Protein AF-A0A163SHQ5-F1 (afdb_monomer_lite)

Foldseek 3Di:
DLVQLVVLVVQLVVLVVVLCVCQPPPNGHCCVPPVSVVSNVVSVVSNVVSNVRSVVVVVVVVVVVVVVVVVVVVD

Secondary structure (DSSP, 8-state):
-HHHHHHHHHHHHHHHHHHHHHS-TTTT--TTSHHHHHHHHHHHHHHHHHHHHHHHHHHHHHHHHHHHHHHHHH-

Radius of gyration: 18.29 Å; chains: 1; bounding box: 49×18×50 Å

pLDDT: mean 91.62, std 11.83, range [45.84, 98.62]

Sequence (75 aa):
MASDALKQYAIFIDAFVELLELFPFSHGGYPSKEENASIGVHLLNKTKDAETGGVKCLETLHNFMKNYYAEKWVN

Organism: NCBI:txid1221500

Structure (mmCIF, N/CA/C/O backbone):
data_AF-A0A163SHQ5-F1
#
_entry.id   AF-A0A163SHQ5-F1
#
loop_
_atom_site.group_PDB
_atom_site.id
_atom_site.type_symbol
_atom_site.label_atom_id
_atom_site.label_alt_id
_atom_site.label_comp_id
_atom_site.label_asym_id
_atom_site.label_entity_id
_atom_site.label_seq_id
_atom_site.pdbx_PDB_ins_code
_atom_site.Cartn_x
_atom_site.Cartn_y
_atom_site.Cartn_z
_atom_site.occupancy
_atom_site.B_iso_or_equiv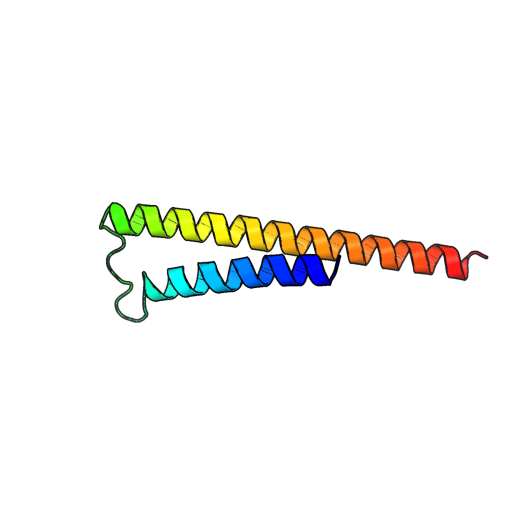
_atom_site.auth_seq_id
_atom_site.auth_comp_id
_atom_site.auth_asym_id
_atom_site.auth_atom_id
_atom_site.pdbx_PDB_model_num
ATOM 1 N N . MET A 1 1 ? 11.857 -7.100 -10.458 1.00 82.19 1 MET A N 1
ATOM 2 C CA . MET A 1 1 ? 11.083 -5.896 -10.838 1.00 82.19 1 MET A CA 1
ATOM 3 C C . MET A 1 1 ? 9.595 -6.191 -11.023 1.00 82.19 1 MET A C 1
ATOM 5 O O . MET A 1 1 ? 8.829 -5.783 -10.167 1.00 82.19 1 MET A O 1
ATOM 9 N N . ALA A 1 2 ? 9.162 -6.940 -12.052 1.00 87.50 2 ALA A N 1
ATOM 10 C CA . ALA A 1 2 ? 7.735 -7.286 -12.219 1.00 87.50 2 ALA A CA 1
ATOM 11 C C . ALA A 1 2 ? 7.173 -8.112 -11.044 1.00 87.50 2 ALA A C 1
ATOM 13 O O . ALA A 1 2 ? 6.124 -7.791 -10.498 1.00 87.50 2 ALA A O 1
ATOM 14 N N . SER A 1 3 ? 7.915 -9.133 -10.597 1.00 94.81 3 SER A N 1
ATOM 15 C CA . SER A 1 3 ? 7.550 -9.911 -9.402 1.00 94.81 3 SER A CA 1
ATOM 16 C C . SER A 1 3 ? 7.524 -9.064 -8.125 1.00 94.81 3 SER A C 1
ATOM 18 O O . SER A 1 3 ? 6.736 -9.352 -7.231 1.00 94.81 3 SER A O 1
ATOM 20 N N . ASP A 1 4 ? 8.350 -8.021 -8.031 1.00 94.94 4 ASP A N 1
ATOM 21 C CA . ASP A 1 4 ? 8.377 -7.151 -6.851 1.00 94.94 4 ASP A CA 1
ATOM 22 C C . ASP A 1 4 ? 7.178 -6.203 -6.851 1.00 94.94 4 ASP A C 1
ATOM 24 O O . ASP A 1 4 ? 6.533 -6.056 -5.819 1.00 94.94 4 ASP A O 1
ATOM 28 N N . ALA A 1 5 ? 6.804 -5.665 -8.018 1.00 96.50 5 ALA A N 1
ATOM 29 C CA . ALA A 1 5 ? 5.554 -4.929 -8.179 1.00 96.50 5 ALA A CA 1
ATOM 30 C C . ALA A 1 5 ? 4.345 -5.795 -7.793 1.00 96.50 5 ALA A C 1
ATOM 32 O O . ALA A 1 5 ? 3.489 -5.345 -7.040 1.00 96.50 5 ALA A O 1
ATOM 33 N N . LEU A 1 6 ? 4.307 -7.061 -8.228 1.00 97.75 6 LEU A N 1
ATOM 34 C CA . LEU A 1 6 ? 3.241 -7.991 -7.846 1.00 97.75 6 LEU A CA 1
ATOM 35 C C . LEU A 1 6 ? 3.147 -8.172 -6.323 1.00 97.75 6 LEU A C 1
ATOM 37 O O . LEU A 1 6 ? 2.049 -8.138 -5.777 1.00 97.75 6 LEU A O 1
ATOM 41 N N . LYS A 1 7 ? 4.281 -8.324 -5.626 1.00 98.19 7 LYS A N 1
ATOM 42 C CA . LYS A 1 7 ? 4.302 -8.426 -4.155 1.00 98.19 7 LYS A CA 1
ATOM 43 C C . LYS A 1 7 ? 3.764 -7.159 -3.489 1.00 98.19 7 LYS A C 1
ATOM 45 O O . LYS A 1 7 ? 3.027 -7.260 -2.517 1.00 98.19 7 LYS A O 1
ATOM 50 N N . GLN A 1 8 ? 4.115 -5.984 -4.010 1.00 98.31 8 GLN A N 1
ATOM 51 C CA . GLN A 1 8 ? 3.598 -4.714 -3.499 1.00 98.31 8 GLN A CA 1
ATOM 52 C C . GLN A 1 8 ? 2.079 -4.616 -3.687 1.00 98.31 8 GLN A C 1
ATOM 54 O O . GLN A 1 8 ? 1.363 -4.302 -2.743 1.00 98.31 8 GLN A O 1
ATOM 59 N N . TYR A 1 9 ? 1.560 -4.979 -4.860 1.00 98.25 9 TYR A N 1
ATOM 60 C CA . TYR A 1 9 ? 0.115 -4.959 -5.091 1.00 98.25 9 TYR A CA 1
ATOM 61 C C . TYR A 1 9 ? -0.648 -6.037 -4.312 1.00 98.25 9 TYR A C 1
ATOM 63 O O . TYR A 1 9 ? -1.797 -5.804 -3.956 1.00 98.25 9 TYR A O 1
ATOM 71 N N . ALA A 1 10 ? -0.029 -7.169 -3.971 1.00 98.50 10 ALA A N 1
ATOM 72 C CA . ALA A 1 10 ? -0.624 -8.113 -3.024 1.00 98.50 10 ALA A CA 1
ATOM 73 C C . ALA A 1 10 ? -0.815 -7.473 -1.636 1.00 98.50 10 ALA A C 1
ATOM 75 O O . ALA A 1 10 ? -1.916 -7.506 -1.100 1.00 98.50 10 ALA A O 1
ATOM 76 N N . ILE A 1 11 ? 0.210 -6.786 -1.110 1.00 98.50 11 ILE A N 1
ATOM 77 C CA . ILE A 1 11 ? 0.113 -6.052 0.167 1.00 98.50 11 ILE A CA 1
ATOM 78 C C . ILE A 1 11 ? -0.972 -4.968 0.102 1.00 98.50 11 ILE A C 1
ATOM 80 O O . ILE A 1 11 ? -1.712 -4.780 1.068 1.00 98.50 11 ILE A O 1
ATOM 84 N N . PHE A 1 12 ? -1.061 -4.258 -1.028 1.00 98.56 12 PHE A N 1
ATOM 85 C CA . PHE A 1 12 ? -2.121 -3.282 -1.270 1.00 98.56 12 PHE A CA 1
ATOM 86 C C . PHE A 1 12 ? -3.503 -3.931 -1.182 1.00 98.56 12 PHE A C 1
ATOM 88 O O . PHE A 1 12 ? -4.351 -3.426 -0.455 1.00 98.56 12 PHE A O 1
ATOM 95 N N . ILE A 1 13 ? -3.726 -5.035 -1.905 1.00 98.44 13 ILE A N 1
ATOM 96 C CA . ILE A 1 13 ? -5.025 -5.715 -1.955 1.00 98.44 13 ILE A CA 1
ATOM 97 C C . ILE A 1 13 ? -5.431 -6.168 -0.557 1.00 98.44 13 ILE A C 1
ATOM 99 O O . ILE A 1 13 ? -6.543 -5.858 -0.140 1.00 98.44 13 ILE A O 1
ATOM 103 N N . ASP A 1 14 ? -4.530 -6.824 0.175 1.00 98.50 14 ASP A N 1
ATOM 104 C CA . ASP A 1 14 ? -4.815 -7.317 1.523 1.00 98.50 14 ASP A CA 1
ATOM 105 C C . ASP A 1 14 ? -5.245 -6.163 2.446 1.00 98.50 14 ASP A C 1
ATOM 107 O O . ASP A 1 14 ? -6.319 -6.199 3.043 1.00 98.50 14 ASP A O 1
ATOM 111 N N . ALA A 1 15 ? -4.467 -5.075 2.481 1.00 98.44 15 ALA A N 1
ATOM 112 C CA . ALA A 1 15 ? -4.780 -3.911 3.311 1.00 98.44 15 ALA A CA 1
ATOM 113 C C . ALA A 1 15 ? -6.057 -3.173 2.869 1.00 98.44 15 ALA A C 1
ATOM 115 O O . ALA A 1 15 ? -6.782 -2.623 3.699 1.00 98.44 15 ALA A O 1
ATOM 116 N N . PHE A 1 16 ? -6.341 -3.138 1.566 1.00 97.62 16 PHE A N 1
ATOM 117 C CA . PHE A 1 16 ? -7.526 -2.475 1.032 1.00 97.62 16 PHE A CA 1
ATOM 118 C C . PHE A 1 16 ? -8.798 -3.282 1.304 1.00 97.62 16 PHE A C 1
ATOM 120 O O . PHE A 1 16 ? -9.834 -2.697 1.610 1.00 97.62 16 PHE A O 1
ATOM 127 N N . VAL A 1 17 ? -8.728 -4.614 1.252 1.00 97.94 17 VAL A N 1
ATOM 128 C CA . VAL A 1 17 ? -9.838 -5.488 1.656 1.00 97.94 17 VAL A CA 1
ATOM 129 C C . VAL A 1 17 ? -10.154 -5.289 3.136 1.00 97.94 17 VAL A C 1
ATOM 131 O O . VAL A 1 17 ? -11.310 -5.027 3.460 1.00 97.94 17 VAL A O 1
ATOM 134 N N . GLU A 1 18 ? -9.144 -5.286 4.011 1.00 97.81 18 GLU A N 1
ATOM 135 C CA . GLU A 1 18 ? -9.332 -4.987 5.440 1.00 97.81 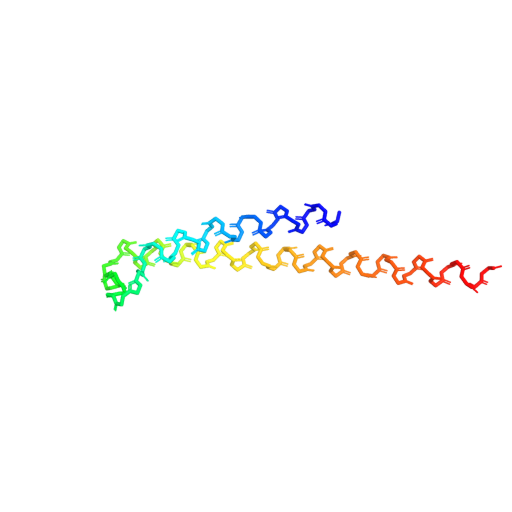18 GLU A CA 1
ATOM 136 C C . GLU A 1 18 ? -10.006 -3.614 5.653 1.00 97.81 18 GLU A C 1
ATOM 138 O O . GLU A 1 18 ? -10.889 -3.461 6.500 1.00 97.81 18 GLU A O 1
ATOM 143 N N . LEU A 1 19 ? -9.642 -2.603 4.853 1.00 96.56 19 LEU A N 1
ATOM 144 C CA . LEU A 1 19 ? -10.250 -1.270 4.922 1.00 96.56 19 LEU A CA 1
ATOM 145 C C . LEU A 1 19 ? -11.730 -1.284 4.505 1.00 96.56 19 LEU A C 1
ATOM 147 O O . LEU A 1 19 ? -12.556 -0.619 5.135 1.00 96.56 19 LEU A O 1
ATOM 151 N N . LEU A 1 20 ? -12.070 -2.032 3.452 1.00 94.94 20 LEU A N 1
ATOM 152 C CA . LEU A 1 20 ? -13.450 -2.187 2.982 1.00 94.94 20 LEU A CA 1
ATOM 153 C C . LEU A 1 20 ? -14.313 -2.952 3.991 1.00 94.94 20 LEU A C 1
ATOM 155 O O . LEU A 1 20 ? -15.484 -2.618 4.168 1.00 94.94 20 LEU A O 1
ATOM 159 N N . GLU A 1 21 ? -13.743 -3.944 4.672 1.00 95.75 21 GLU A N 1
ATOM 160 C CA . GLU A 1 21 ? -14.411 -4.677 5.750 1.00 95.75 21 GLU A CA 1
ATOM 161 C C . GLU A 1 21 ? -14.638 -3.802 6.989 1.00 95.75 21 GLU A C 1
ATOM 163 O O . GLU A 1 21 ? -15.676 -3.922 7.644 1.00 95.75 21 GLU A O 1
ATOM 168 N N . LEU A 1 22 ? -13.715 -2.879 7.286 1.00 96.19 22 LEU A N 1
ATOM 169 C CA . LEU A 1 22 ? -13.851 -1.914 8.381 1.00 96.19 22 LEU A CA 1
ATOM 170 C C . LEU A 1 22 ? -14.957 -0.875 8.119 1.00 96.19 22 LEU A C 1
ATOM 172 O O . LEU A 1 22 ? -15.644 -0.442 9.051 1.00 96.19 22 LEU A O 1
ATOM 176 N N . PHE A 1 23 ? -15.155 -0.493 6.854 1.00 95.50 23 PHE A N 1
ATOM 177 C CA . PHE A 1 23 ? -16.147 0.500 6.430 1.00 95.50 23 PHE A CA 1
ATOM 178 C C . PHE A 1 23 ? -17.062 -0.035 5.309 1.00 95.50 23 PHE A C 1
ATOM 180 O O . PHE A 1 23 ? -17.043 0.477 4.185 1.00 95.50 23 PHE A O 1
ATOM 187 N N . PRO A 1 24 ? -17.906 -1.045 5.594 1.00 94.56 24 PRO A N 1
ATOM 188 C CA . PRO A 1 24 ? -18.654 -1.761 4.566 1.00 94.56 24 PRO A CA 1
ATOM 189 C C . PRO A 1 24 ? -19.830 -0.940 4.031 1.00 94.56 24 PRO A C 1
ATOM 191 O O . PRO A 1 24 ? -20.564 -0.299 4.788 1.00 94.56 24 PRO A O 1
ATOM 194 N N . PHE A 1 25 ? -20.083 -1.005 2.724 1.00 87.81 25 PHE A N 1
ATOM 195 C CA . PHE A 1 25 ? -21.285 -0.415 2.131 1.00 87.81 25 PHE A CA 1
ATOM 196 C C . PHE A 1 25 ? -22.547 -1.220 2.516 1.00 87.81 25 PHE A C 1
ATOM 198 O O . PHE A 1 25 ? -22.528 -2.445 2.511 1.00 87.81 25 PHE A O 1
ATOM 205 N N . SER A 1 26 ? -23.689 -0.600 2.829 1.00 88.06 26 SER A N 1
ATOM 206 C CA . SER A 1 26 ? -23.986 0.844 2.817 1.00 88.06 26 SER A CA 1
ATOM 207 C C . SER A 1 26 ? -23.821 1.546 4.167 1.00 88.06 26 SER A C 1
ATOM 209 O O . SER A 1 26 ? -24.018 2.755 4.246 1.00 88.06 26 SER A O 1
ATOM 211 N N . HIS A 1 27 ? -23.483 0.815 5.231 1.00 85.12 27 HIS A N 1
ATOM 212 C CA . HIS A 1 27 ? -23.437 1.358 6.592 1.00 85.12 27 HIS A CA 1
ATOM 213 C C . HIS A 1 27 ? -22.210 2.230 6.876 1.00 85.12 27 HIS A C 1
ATOM 215 O O . HIS A 1 27 ? -22.269 3.078 7.758 1.00 85.12 27 HIS A O 1
ATOM 221 N N . GLY A 1 28 ? -21.110 2.038 6.144 1.00 88.12 28 GLY A N 1
ATOM 222 C CA . GLY A 1 28 ? -19.872 2.801 6.304 1.00 88.12 28 GLY A CA 1
ATOM 223 C C . GLY A 1 28 ? -19.152 2.551 7.631 1.00 88.12 28 GLY A C 1
ATOM 224 O O . GLY A 1 28 ? -18.236 3.295 7.959 1.00 88.12 28 GLY A O 1
ATOM 225 N N . GLY A 1 29 ? -19.553 1.532 8.401 1.00 90.62 29 GLY A N 1
ATOM 226 C CA . GLY A 1 29 ? -18.975 1.211 9.708 1.00 90.62 29 GLY A CA 1
ATOM 227 C C . GLY A 1 29 ? -19.209 2.302 10.761 1.00 90.62 29 GLY A C 1
ATOM 228 O O . GLY A 1 29 ? -20.265 2.929 10.813 1.00 90.62 29 GLY A O 1
ATOM 229 N N . TYR A 1 30 ? -18.217 2.523 11.629 1.00 94.12 30 TYR A N 1
ATOM 230 C CA . TYR A 1 30 ?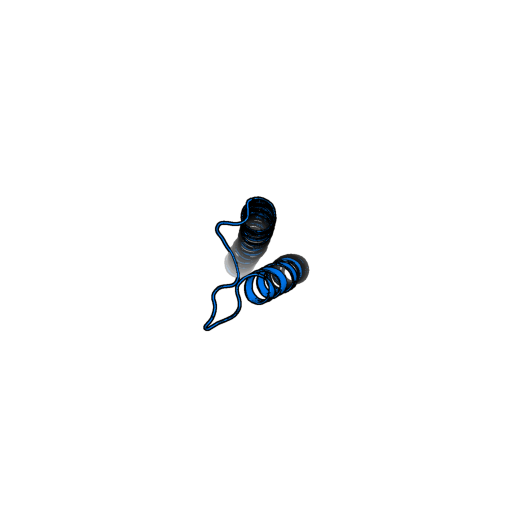 -18.254 3.580 12.653 1.00 94.12 30 TYR A CA 1
ATOM 231 C C . TYR A 1 30 ? -16.970 4.420 12.615 1.00 94.12 30 TYR A C 1
ATOM 233 O O . TYR A 1 30 ? -16.113 4.245 13.483 1.00 94.12 30 TYR A O 1
ATOM 241 N N . PRO A 1 31 ? -16.805 5.321 11.632 1.00 89.50 31 PRO A N 1
ATOM 242 C CA . PRO A 1 31 ? -15.580 6.109 11.468 1.00 89.50 31 PRO A CA 1
ATOM 243 C C . PRO A 1 31 ? -15.346 7.118 12.600 1.00 89.50 31 PRO A C 1
ATOM 245 O O . PRO A 1 31 ? -14.222 7.554 12.806 1.00 89.50 31 PRO A O 1
ATOM 248 N N . SER A 1 32 ? -16.381 7.476 13.366 1.00 92.19 32 SER A N 1
ATOM 249 C CA . SER A 1 32 ? -16.258 8.360 14.531 1.00 92.19 32 SER A CA 1
ATOM 250 C C . SER A 1 32 ? -15.703 7.667 15.781 1.00 92.19 32 SER A C 1
ATOM 252 O O . SER A 1 32 ? -15.414 8.345 16.764 1.00 92.19 32 SER A O 1
ATOM 254 N N . LYS A 1 33 ? -15.582 6.330 15.784 1.00 96.00 33 LYS A N 1
ATOM 255 C CA . LYS A 1 33 ? -14.886 5.612 16.858 1.00 96.00 33 LYS A CA 1
ATOM 256 C C . LYS A 1 33 ? -13.384 5.783 16.650 1.00 96.00 33 LYS A C 1
ATOM 258 O O . LYS A 1 33 ? -12.872 5.409 15.601 1.00 96.00 33 LYS A O 1
ATOM 263 N N . GLU A 1 34 ? -12.694 6.313 17.655 1.00 95.31 34 GLU A N 1
ATOM 264 C CA . GLU A 1 34 ? -11.257 6.622 17.599 1.00 95.31 34 GLU A CA 1
ATOM 265 C C . GLU A 1 34 ? -10.398 5.418 17.181 1.00 95.31 34 GLU A C 1
ATOM 267 O O . GLU A 1 34 ? -9.484 5.555 16.367 1.00 95.31 34 GLU A O 1
ATOM 272 N N . GLU A 1 35 ? -10.741 4.225 17.668 1.00 95.88 35 GLU A N 1
ATOM 273 C CA . GLU A 1 35 ? -10.091 2.968 17.286 1.00 95.88 35 GLU A CA 1
ATOM 274 C C . GLU A 1 35 ? -10.235 2.686 15.782 1.00 95.88 35 GLU A C 1
ATOM 276 O O . GLU A 1 35 ? -9.239 2.502 15.087 1.00 95.88 35 GLU A O 1
ATOM 281 N N . ASN A 1 36 ? -11.457 2.751 15.247 1.00 95.56 36 ASN A N 1
ATOM 282 C CA . ASN A 1 36 ? -11.712 2.535 13.821 1.00 95.56 36 ASN A CA 1
ATOM 283 C C . ASN A 1 36 ? -11.053 3.607 12.950 1.00 95.56 36 ASN A C 1
ATOM 285 O O . ASN A 1 36 ? -10.538 3.292 11.881 1.00 95.56 36 ASN A O 1
ATOM 289 N N . ALA A 1 37 ? -11.051 4.866 13.393 1.00 95.31 37 ALA A N 1
ATOM 290 C CA . ALA A 1 37 ? -10.357 5.942 12.694 1.00 95.31 37 ALA A CA 1
ATOM 291 C C . ALA A 1 37 ? -8.848 5.666 12.622 1.00 95.31 37 ALA A C 1
ATOM 293 O O . ALA A 1 37 ? -8.245 5.790 11.557 1.00 95.31 37 ALA A O 1
ATOM 294 N N . SER A 1 38 ? -8.252 5.226 13.732 1.00 97.31 38 SER A N 1
ATOM 295 C CA . SER A 1 38 ? -6.828 4.891 13.811 1.00 97.31 38 SER A CA 1
ATOM 296 C C . SER A 1 38 ? -6.467 3.699 12.921 1.00 97.31 38 SER A C 1
ATOM 298 O O . SER A 1 38 ? -5.497 3.772 12.165 1.00 97.31 38 SER A O 1
ATOM 300 N N . ILE A 1 39 ? -7.273 2.631 12.948 1.00 97.75 39 ILE A N 1
ATOM 301 C CA . ILE A 1 39 ? -7.095 1.461 12.074 1.00 97.75 39 ILE A CA 1
ATOM 302 C C . ILE A 1 39 ? -7.256 1.871 10.606 1.00 97.75 39 ILE A C 1
ATOM 304 O O . ILE A 1 39 ? -6.412 1.536 9.779 1.00 97.75 39 ILE A O 1
ATOM 308 N N . GLY A 1 40 ? -8.282 2.659 10.281 1.00 97.38 40 GLY A N 1
ATOM 309 C CA . GLY A 1 40 ? -8.517 3.154 8.927 1.00 97.38 40 GLY A CA 1
ATOM 310 C C . GLY A 1 40 ? -7.342 3.970 8.386 1.00 97.38 40 GLY A C 1
ATOM 311 O O . GLY A 1 40 ? -6.884 3.726 7.272 1.00 97.38 40 GLY A O 1
ATOM 312 N N . VAL A 1 41 ? -6.797 4.894 9.185 1.00 97.62 41 VAL A N 1
ATOM 313 C CA . VAL A 1 41 ? -5.601 5.673 8.817 1.00 97.62 41 VAL A CA 1
ATOM 314 C C . VAL A 1 41 ? -4.386 4.765 8.621 1.00 97.62 41 VAL A C 1
ATOM 316 O O . VAL A 1 41 ? -3.626 4.959 7.671 1.00 97.62 41 VAL A O 1
ATOM 319 N N . HIS A 1 42 ? -4.193 3.766 9.484 1.00 98.19 42 HIS A N 1
ATOM 320 C CA . HIS A 1 42 ? -3.103 2.804 9.335 1.00 98.19 42 HIS A CA 1
ATOM 321 C C . HIS A 1 42 ? -3.209 2.021 8.019 1.00 98.19 42 HIS A C 1
ATOM 323 O O . HIS A 1 42 ? -2.240 1.966 7.259 1.00 98.19 42 HIS A O 1
ATOM 329 N N . LEU A 1 43 ? -4.389 1.474 7.720 1.00 98.44 43 LEU A N 1
ATOM 330 C CA . LEU A 1 43 ? -4.650 0.722 6.494 1.00 98.44 43 LEU A CA 1
ATOM 331 C C . LEU A 1 43 ? -4.476 1.595 5.247 1.00 98.44 43 LEU A C 1
ATOM 333 O O . LEU A 1 43 ? -3.792 1.178 4.318 1.00 98.44 43 LEU A O 1
ATOM 337 N N . LEU A 1 44 ? -4.986 2.832 5.255 1.00 98.00 44 LEU A N 1
ATOM 338 C CA . LEU A 1 44 ? -4.809 3.794 4.158 1.00 98.00 44 LEU A CA 1
ATOM 339 C C . LEU A 1 44 ? -3.333 4.126 3.888 1.00 98.00 44 LEU A C 1
ATOM 341 O O . LEU A 1 44 ? -2.911 4.220 2.733 1.00 98.00 44 LEU A O 1
ATOM 345 N N . ASN A 1 45 ? -2.527 4.295 4.939 1.00 98.56 45 ASN A N 1
ATOM 346 C CA . ASN A 1 45 ? -1.089 4.512 4.777 1.00 98.56 45 ASN A CA 1
ATOM 347 C C . ASN A 1 45 ? -0.401 3.262 4.214 1.00 98.56 45 ASN A C 1
ATOM 349 O O . ASN A 1 45 ? 0.376 3.372 3.269 1.00 98.56 45 ASN A O 1
ATOM 353 N N . LYS A 1 46 ? -0.747 2.071 4.719 1.00 98.50 46 LYS A N 1
ATOM 354 C CA . LYS A 1 46 ? -0.219 0.796 4.214 1.00 98.50 46 LYS A CA 1
ATOM 355 C C . LYS A 1 46 ? -0.554 0.591 2.734 1.00 98.50 46 LYS A C 1
ATOM 357 O O . LYS A 1 46 ? 0.330 0.218 1.965 1.00 98.50 46 LYS A O 1
ATOM 362 N N . THR A 1 47 ? -1.787 0.885 2.312 1.00 98.38 47 THR 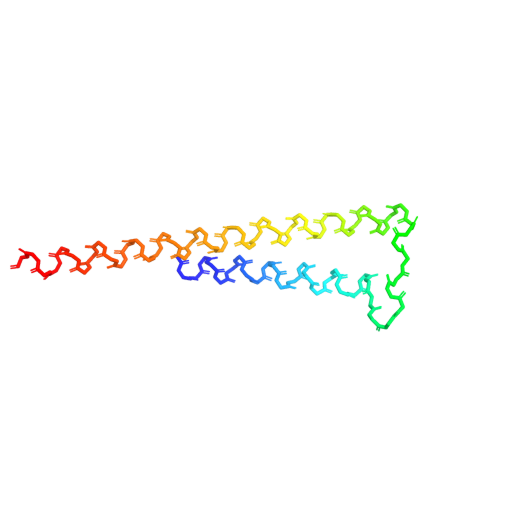A N 1
ATOM 363 C CA . THR A 1 47 ? -2.176 0.826 0.894 1.00 98.38 47 THR A CA 1
ATOM 364 C C . THR A 1 47 ? -1.382 1.831 0.066 1.00 98.38 47 THR A C 1
ATOM 366 O O . THR A 1 47 ? -0.818 1.466 -0.960 1.00 98.38 47 THR A O 1
ATOM 369 N N . LYS A 1 48 ? -1.255 3.078 0.532 1.00 98.50 48 LYS A N 1
ATOM 370 C CA . LYS A 1 48 ? -0.511 4.122 -0.182 1.00 98.50 48 LYS A CA 1
ATOM 371 C C . LYS A 1 48 ? 0.958 3.746 -0.383 1.00 98.50 48 LYS A C 1
ATOM 373 O O . LYS A 1 48 ? 1.487 3.908 -1.484 1.00 98.50 48 LYS A O 1
ATOM 378 N N . ASP A 1 49 ? 1.619 3.263 0.663 1.00 98.56 49 ASP A N 1
ATOM 379 C CA . ASP A 1 49 ? 3.036 2.907 0.613 1.00 98.56 49 ASP A CA 1
ATOM 380 C C . ASP A 1 49 ? 3.270 1.725 -0.336 1.00 98.56 49 ASP A C 1
ATOM 382 O O . ASP A 1 49 ? 4.191 1.762 -1.158 1.00 98.56 49 ASP A O 1
ATOM 386 N N . ALA A 1 50 ? 2.392 0.720 -0.283 1.00 98.50 50 ALA A N 1
ATOM 387 C CA . ALA A 1 50 ? 2.435 -0.436 -1.169 1.00 98.50 50 ALA A CA 1
ATOM 388 C C . ALA A 1 50 ? 2.197 -0.046 -2.639 1.00 98.50 50 ALA A C 1
ATOM 390 O O . ALA A 1 50 ? 2.977 -0.420 -3.514 1.00 98.50 50 ALA A O 1
ATOM 391 N N . GLU A 1 51 ? 1.175 0.763 -2.929 1.00 98.38 51 GLU A N 1
ATOM 392 C CA . GLU A 1 51 ? 0.910 1.257 -4.286 1.00 98.38 51 GLU A CA 1
ATOM 393 C C . GLU A 1 51 ? 2.093 2.069 -4.828 1.00 98.38 51 GLU A C 1
ATOM 395 O O . GLU A 1 51 ? 2.569 1.817 -5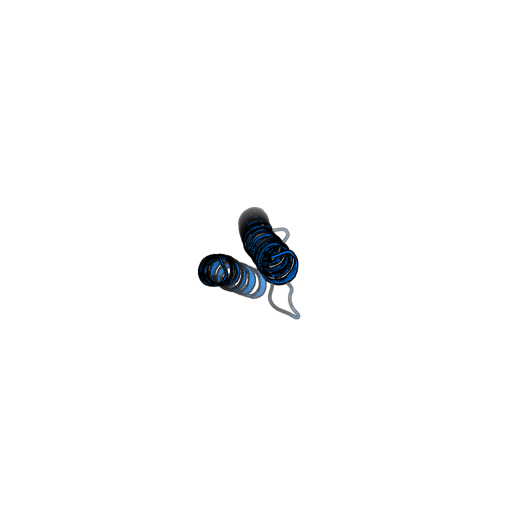.937 1.00 98.38 51 GLU A O 1
ATOM 400 N N . THR A 1 52 ? 2.630 2.986 -4.018 1.00 98.62 52 THR A N 1
ATOM 401 C CA . THR A 1 52 ? 3.791 3.810 -4.384 1.00 98.62 52 THR A CA 1
ATOM 402 C C . THR A 1 52 ? 5.013 2.939 -4.688 1.00 98.62 52 THR A C 1
ATOM 404 O O . THR A 1 52 ? 5.711 3.152 -5.683 1.00 98.62 52 THR A O 1
ATOM 407 N N . GLY A 1 53 ? 5.271 1.925 -3.856 1.00 98.25 53 GLY A N 1
ATOM 408 C CA . GLY A 1 53 ? 6.341 0.955 -4.073 1.00 98.25 53 GLY A CA 1
ATOM 409 C C . GLY A 1 53 ? 6.148 0.148 -5.360 1.00 98.25 53 GLY A C 1
ATOM 410 O O . GLY A 1 53 ? 7.093 -0.013 -6.137 1.00 98.25 53 GLY A O 1
ATOM 411 N N . GLY A 1 54 ? 4.922 -0.312 -5.617 1.00 98.19 54 GLY A N 1
ATOM 412 C CA . GLY A 1 54 ? 4.552 -1.055 -6.821 1.00 98.19 54 GLY A CA 1
ATOM 413 C C . GLY A 1 54 ? 4.777 -0.250 -8.099 1.00 98.19 54 GLY A C 1
ATOM 414 O O . GLY A 1 54 ? 5.465 -0.726 -9.008 1.00 98.19 54 GLY A O 1
ATOM 415 N N . VAL A 1 55 ? 4.291 0.995 -8.138 1.00 98.25 55 VAL A N 1
ATOM 416 C CA . VAL A 1 55 ? 4.505 1.921 -9.263 1.00 98.25 55 VAL A CA 1
ATOM 417 C C . VAL A 1 55 ? 5.997 2.131 -9.508 1.00 98.25 55 VAL A C 1
ATOM 419 O O . VAL A 1 55 ? 6.459 1.951 -10.633 1.00 98.25 55 VAL A O 1
ATOM 422 N N . LYS A 1 56 ? 6.789 2.389 -8.462 1.00 98.31 56 LYS A N 1
ATOM 423 C CA . LYS A 1 56 ? 8.242 2.578 -8.596 1.00 98.31 56 LYS A CA 1
ATOM 424 C C . LYS A 1 56 ? 8.948 1.350 -9.187 1.00 98.31 56 LYS A C 1
ATOM 426 O O . LYS A 1 56 ? 9.869 1.485 -10.001 1.00 98.31 56 LYS A O 1
ATOM 431 N N . CYS A 1 57 ? 8.530 0.139 -8.811 1.00 97.62 57 CYS A N 1
ATOM 432 C CA . CYS A 1 57 ? 9.049 -1.097 -9.403 1.00 97.62 57 CYS A CA 1
ATOM 433 C C . CYS A 1 57 ? 8.727 -1.193 -10.903 1.00 97.62 57 CYS A C 1
ATOM 435 O O . CYS A 1 57 ? 9.590 -1.608 -11.685 1.00 97.62 57 CYS A O 1
ATOM 437 N N . LEU A 1 58 ? 7.515 -0.801 -11.307 1.00 97.00 58 LEU A N 1
ATOM 438 C CA . LEU A 1 58 ? 7.086 -0.795 -12.707 1.00 97.00 58 LEU A CA 1
ATOM 439 C C . LEU A 1 58 ? 7.796 0.285 -13.529 1.00 97.00 58 LEU A C 1
ATOM 441 O O . LEU A 1 58 ? 8.240 0.002 -14.638 1.00 97.00 58 LEU A O 1
ATOM 445 N N . GLU A 1 59 ? 7.986 1.483 -12.981 1.00 97.19 59 GLU A N 1
ATOM 446 C CA . GLU A 1 59 ? 8.762 2.553 -13.618 1.00 97.19 59 GLU A CA 1
ATOM 447 C C . GLU A 1 59 ? 10.213 2.129 -13.848 1.00 97.19 59 GLU A C 1
ATOM 449 O O . GLU A 1 59 ? 10.766 2.328 -14.931 1.00 97.19 59 GLU A O 1
ATOM 454 N N . THR A 1 60 ? 10.822 1.481 -12.851 1.00 95.69 60 THR A N 1
ATOM 455 C CA . THR A 1 60 ? 12.187 0.954 -12.970 1.00 95.69 60 THR A CA 1
ATOM 456 C C . THR A 1 60 ? 12.265 -0.103 -14.073 1.00 95.69 60 THR A C 1
ATOM 458 O O . THR A 1 60 ? 13.173 -0.060 -14.903 1.00 95.69 60 THR A O 1
ATOM 461 N N . LEU A 1 61 ? 11.286 -1.015 -14.137 1.00 94.31 61 LEU A N 1
ATOM 462 C CA . LEU A 1 61 ? 11.203 -2.016 -15.201 1.00 94.31 61 LEU A CA 1
ATOM 463 C C . LEU A 1 61 ? 11.040 -1.371 -16.579 1.00 94.31 61 LEU A C 1
ATOM 465 O O . LEU A 1 61 ? 11.721 -1.764 -17.522 1.00 94.31 61 LEU A O 1
ATOM 469 N N . HIS A 1 62 ? 10.154 -0.386 -16.699 1.00 93.56 62 HIS A N 1
ATOM 470 C CA . HIS A 1 62 ? 9.919 0.335 -17.943 1.00 93.56 62 HIS A CA 1
ATOM 471 C C . HIS A 1 62 ? 11.192 1.034 -18.434 1.00 93.56 62 HIS A C 1
ATOM 473 O O . HIS A 1 62 ? 11.570 0.871 -19.594 1.00 93.56 62 HIS A O 1
ATOM 479 N N . ASN A 1 63 ? 11.899 1.733 -17.543 1.00 93.00 63 ASN A N 1
ATOM 480 C CA . ASN A 1 63 ? 13.170 2.380 -17.866 1.00 93.00 63 ASN A CA 1
ATOM 481 C C . ASN A 1 63 ? 14.234 1.364 -18.296 1.00 93.00 63 ASN A C 1
ATOM 483 O O . ASN A 1 63 ? 14.923 1.586 -19.291 1.00 93.00 63 ASN A O 1
ATOM 487 N N . PHE A 1 64 ? 14.332 0.225 -17.599 1.00 90.69 64 PHE A N 1
ATOM 488 C CA . PHE A 1 64 ? 15.226 -0.862 -17.992 1.00 90.69 64 PHE A CA 1
ATOM 489 C C . PHE A 1 64 ? 14.904 -1.380 -19.397 1.00 90.69 64 PHE A C 1
ATOM 491 O O . PHE A 1 64 ? 15.797 -1.456 -20.235 1.00 90.69 64 PHE A O 1
ATOM 498 N N . MET A 1 65 ? 13.634 -1.685 -19.684 1.00 89.44 65 MET A N 1
ATOM 499 C CA . MET A 1 65 ? 13.224 -2.165 -21.005 1.00 89.44 65 MET A CA 1
ATOM 500 C C . MET A 1 65 ? 13.535 -1.132 -22.089 1.00 89.44 65 MET A C 1
ATOM 502 O O . MET A 1 65 ? 14.119 -1.481 -23.109 1.00 89.44 65 MET A O 1
ATOM 506 N N . LYS A 1 66 ? 13.207 0.144 -21.864 1.00 89.56 66 LYS A N 1
ATOM 507 C CA . LYS A 1 66 ? 13.467 1.226 -22.821 1.00 89.56 66 LYS A CA 1
ATOM 508 C C . LYS A 1 66 ? 14.956 1.351 -23.158 1.00 89.56 66 LYS A C 1
ATOM 510 O O . LYS A 1 66 ? 15.301 1.443 -24.333 1.00 89.56 66 LYS A O 1
ATOM 515 N N . ASN A 1 67 ? 15.823 1.318 -22.149 1.00 86.69 67 ASN A N 1
ATOM 516 C CA . ASN A 1 67 ? 17.269 1.418 -22.347 1.00 86.69 67 ASN A CA 1
ATOM 517 C C . ASN A 1 67 ? 17.843 0.157 -23.005 1.00 86.69 67 ASN A C 1
ATOM 519 O O . ASN A 1 67 ? 18.643 0.265 -23.928 1.00 86.69 67 ASN A O 1
ATOM 523 N N . TYR A 1 68 ? 17.374 -1.027 -22.605 1.00 77.44 68 TYR A N 1
ATOM 524 C CA . TYR A 1 68 ? 17.766 -2.293 -23.223 1.00 77.44 68 TYR A CA 1
ATOM 525 C C . TYR A 1 68 ? 17.417 -2.337 -24.718 1.00 77.44 68 TYR A C 1
ATOM 527 O O . TYR A 1 68 ? 18.232 -2.749 -25.542 1.00 77.44 68 TYR A O 1
ATOM 535 N N . TYR A 1 69 ? 16.218 -1.873 -25.091 1.00 60.16 69 TYR A N 1
ATOM 536 C CA . TYR A 1 69 ? 15.841 -1.744 -26.496 1.00 60.16 69 TYR A CA 1
ATOM 537 C C . TYR A 1 69 ? 16.689 -0.683 -27.213 1.00 60.16 69 TYR A C 1
ATOM 539 O O . TYR A 1 69 ? 17.126 -0.936 -28.328 1.00 60.16 69 TYR A O 1
ATOM 547 N N . ALA A 1 70 ? 16.991 0.461 -26.596 1.00 62.44 70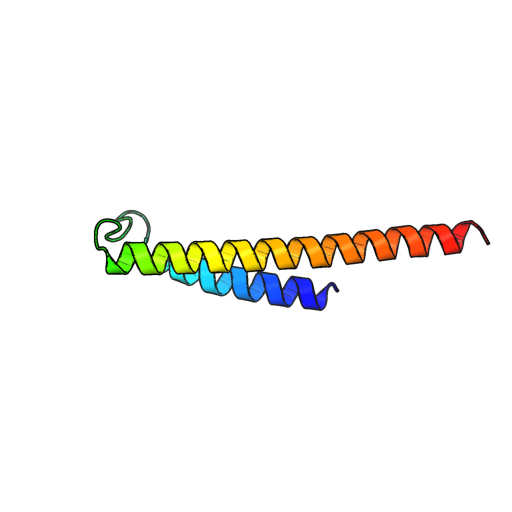 ALA A N 1
ATOM 548 C CA . ALA A 1 70 ? 17.850 1.473 -27.215 1.00 62.44 70 ALA A CA 1
ATOM 549 C C . ALA A 1 70 ? 19.271 0.948 -27.518 1.00 62.44 70 ALA A C 1
ATOM 551 O O . ALA A 1 70 ? 19.777 1.165 -28.615 1.00 62.44 70 ALA A O 1
ATOM 552 N N . GLU A 1 71 ? 19.891 0.197 -26.603 1.00 61.97 71 GLU A N 1
ATOM 553 C CA . GLU A 1 71 ? 21.226 -0.392 -26.811 1.00 61.97 71 GLU A CA 1
ATOM 554 C C . GLU A 1 71 ? 21.252 -1.474 -27.903 1.00 61.97 71 GLU A C 1
ATOM 556 O O . GLU A 1 71 ? 22.242 -1.609 -28.622 1.00 61.97 71 GLU A O 1
ATOM 561 N N . LYS A 1 72 ? 20.159 -2.233 -28.055 1.00 64.81 72 LYS A N 1
ATOM 562 C CA . LYS A 1 72 ? 20.019 -3.295 -29.065 1.00 64.81 72 LYS A CA 1
ATOM 563 C C . LYS A 1 72 ? 19.847 -2.795 -30.501 1.00 64.81 72 LYS A C 1
ATOM 565 O O . LYS A 1 72 ? 20.071 -3.586 -31.408 1.00 64.81 72 LYS A O 1
ATOM 570 N N . TRP A 1 73 ? 19.397 -1.556 -30.701 1.00 55.12 73 TRP A N 1
ATOM 571 C CA . TRP A 1 73 ? 19.147 -0.980 -32.033 1.00 55.12 73 TRP A CA 1
ATOM 572 C C . TRP A 1 73 ? 20.222 0.023 -32.479 1.00 55.12 73 TRP A C 1
ATOM 574 O O . TRP A 1 73 ? 20.235 0.412 -33.644 1.00 55.12 73 TRP A O 1
ATOM 584 N N . VAL A 1 74 ? 21.098 0.465 -31.569 1.00 53.56 74 VAL A N 1
ATOM 585 C CA . VAL A 1 74 ? 22.218 1.378 -31.876 1.00 53.56 74 VAL A CA 1
ATOM 586 C C . VAL A 1 74 ? 23.524 0.620 -32.194 1.00 53.56 74 VAL A C 1
ATOM 588 O O . VAL A 1 74 ? 24.444 1.220 -32.743 1.00 53.56 74 VAL A O 1
ATOM 591 N N . ASN A 1 75 ? 23.590 -0.690 -31.922 1.00 45.84 75 ASN A N 1
ATOM 592 C CA . ASN A 1 75 ? 24.640 -1.605 -32.404 1.00 45.84 75 ASN A CA 1
ATOM 593 C C . ASN A 1 75 ? 24.128 -2.475 -33.555 1.00 45.84 75 ASN A C 1
ATOM 595 O O . ASN A 1 75 ? 24.970 -2.895 -34.378 1.00 45.84 75 ASN A O 1
#